Protein AF-A0A9P9MKQ9-F1 (afdb_monomer_lite)

Structure (mmCIF, N/CA/C/O backbone):
data_AF-A0A9P9MKQ9-F1
#
_entry.id   AF-A0A9P9MKQ9-F1
#
loop_
_atom_site.group_PDB
_atom_site.id
_atom_site.type_symbol
_atom_site.label_atom_id
_atom_site.label_alt_id
_atom_site.label_comp_id
_atom_site.label_asym_id
_atom_site.label_entity_id
_atom_site.label_seq_id
_atom_site.pdbx_PDB_ins_code
_atom_site.Cartn_x
_atom_site.Cartn_y
_atom_site.Cartn_z
_atom_site.occupancy
_atom_site.B_iso_or_equiv
_atom_site.auth_seq_id
_atom_site.auth_comp_id
_atom_site.auth_asym_id
_atom_site.auth_atom_id
_atom_site.pdbx_PDB_model_num
ATOM 1 N N . MET A 1 1 ? -22.275 -0.711 -6.519 1.00 67.50 1 MET A N 1
ATOM 2 C CA . MET A 1 1 ? -21.442 0.491 -6.236 1.00 67.50 1 MET A CA 1
ATOM 3 C C . MET A 1 1 ? -20.682 0.181 -4.970 1.00 67.50 1 MET A C 1
ATOM 5 O O . MET A 1 1 ? -21.317 -0.305 -4.046 1.00 67.50 1 MET A O 1
ATOM 9 N N . LEU A 1 2 ? -19.386 0.497 -4.893 1.00 81.00 2 LEU A N 1
ATOM 10 C CA . LEU A 1 2 ? -18.532 0.044 -3.787 1.00 81.00 2 LEU A CA 1
ATOM 11 C C . LEU A 1 2 ? -19.097 0.364 -2.390 1.00 81.00 2 LEU A C 1
ATOM 13 O O . LEU A 1 2 ? -18.991 -0.458 -1.493 1.00 81.00 2 LEU A O 1
ATOM 17 N N . SER A 1 3 ? -19.778 1.499 -2.220 1.00 84.81 3 SER A N 1
ATOM 18 C CA . SER A 1 3 ? -20.449 1.869 -0.965 1.00 84.81 3 SER A CA 1
ATOM 19 C C . SER A 1 3 ? -21.643 0.981 -0.580 1.00 84.81 3 SER A C 1
ATOM 21 O O . SER A 1 3 ? -21.985 0.905 0.594 1.00 84.81 3 SER A O 1
ATOM 23 N N . LYS A 1 4 ? -22.285 0.308 -1.541 1.00 89.38 4 LYS A N 1
ATOM 24 C CA . LYS A 1 4 ? -23.357 -0.675 -1.309 1.00 89.38 4 LYS A CA 1
ATOM 25 C C . LYS A 1 4 ? -22.792 -2.076 -1.088 1.00 89.38 4 LYS A C 1
ATOM 27 O O . LYS A 1 4 ? -23.245 -2.779 -0.195 1.00 89.38 4 LYS A O 1
ATOM 32 N N . ASP A 1 5 ? -21.797 -2.446 -1.890 1.00 90.88 5 ASP A N 1
ATOM 33 C CA . ASP A 1 5 ? -21.234 -3.799 -1.905 1.00 90.88 5 ASP A CA 1
ATOM 34 C C . ASP A 1 5 ? -20.246 -4.009 -0.736 1.00 90.88 5 ASP A C 1
ATOM 36 O O . ASP A 1 5 ? -20.188 -5.081 -0.140 1.00 90.88 5 ASP A O 1
ATOM 40 N N . ILE A 1 6 ? -19.496 -2.961 -0.361 1.00 88.62 6 ILE A N 1
ATOM 41 C CA . ILE A 1 6 ? -18.534 -2.938 0.751 1.00 88.62 6 ILE A CA 1
ATOM 42 C C . ILE A 1 6 ? -18.715 -1.628 1.548 1.00 88.62 6 ILE A C 1
ATOM 44 O O . ILE A 1 6 ? -17.895 -0.709 1.450 1.00 88.62 6 ILE A O 1
ATOM 48 N N . PRO A 1 7 ? -19.764 -1.514 2.381 1.00 87.94 7 PRO A N 1
ATOM 49 C CA . PRO A 1 7 ? -20.164 -0.251 3.016 1.00 87.94 7 PRO A CA 1
ATOM 50 C C . PRO A 1 7 ? -19.148 0.313 4.009 1.00 87.94 7 PRO A C 1
ATOM 52 O O . PRO A 1 7 ? -19.156 1.503 4.302 1.00 87.94 7 PRO A O 1
ATOM 55 N N . LYS A 1 8 ? -18.244 -0.526 4.524 1.00 89.44 8 LYS A N 1
ATOM 56 C CA . LYS A 1 8 ? -17.164 -0.087 5.414 1.00 89.44 8 LYS A CA 1
ATOM 57 C C . LYS A 1 8 ? -15.898 0.321 4.656 1.00 89.44 8 LYS A C 1
ATOM 59 O O . LYS A 1 8 ? -14.930 0.681 5.317 1.00 89.44 8 LYS A O 1
ATOM 64 N N . SER A 1 9 ? -15.842 0.212 3.326 1.00 90.19 9 SER A N 1
ATOM 65 C CA . SER A 1 9 ? -14.638 0.539 2.545 1.00 90.19 9 SER A CA 1
ATOM 66 C C . SER A 1 9 ? -14.246 2.016 2.681 1.00 90.19 9 SER A C 1
ATOM 68 O O . SER A 1 9 ? -15.091 2.887 2.864 1.00 90.19 9 SER A O 1
ATOM 70 N N . ARG A 1 10 ? -12.938 2.291 2.619 1.00 91.50 10 ARG A N 1
ATOM 71 C CA . ARG A 1 10 ? -12.380 3.644 2.502 1.00 91.50 10 ARG A CA 1
ATOM 72 C C . ARG A 1 10 ? -11.574 3.699 1.213 1.00 91.50 10 ARG A C 1
ATOM 74 O O . ARG A 1 10 ? -10.850 2.748 0.922 1.00 91.50 10 ARG A O 1
ATOM 81 N N . ILE A 1 11 ? -11.713 4.787 0.466 1.00 91.31 11 ILE A N 1
ATOM 82 C CA . ILE A 1 11 ? -10.959 5.032 -0.764 1.00 91.31 11 ILE A CA 1
ATOM 83 C C . ILE A 1 11 ? -9.951 6.133 -0.456 1.00 91.31 11 ILE A C 1
ATOM 85 O O . ILE A 1 11 ? -10.333 7.193 0.032 1.00 91.31 11 ILE A O 1
ATOM 89 N N . LEU A 1 12 ? -8.678 5.857 -0.717 1.00 91.06 12 LEU A N 1
ATOM 90 C CA . LEU A 1 12 ? -7.573 6.795 -0.564 1.00 91.06 12 LEU A CA 1
ATOM 91 C C . LEU A 1 12 ? -6.865 6.919 -1.912 1.00 91.06 12 LEU A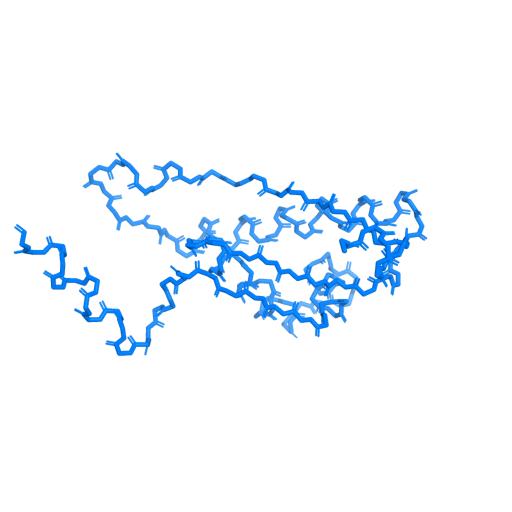 C 1
ATOM 93 O O . LEU A 1 12 ? -6.754 5.935 -2.645 1.00 91.06 12 LEU A O 1
ATOM 97 N N . SER A 1 13 ? -6.381 8.115 -2.225 1.00 90.62 13 SER A N 1
ATOM 98 C CA . SER A 1 13 ? -5.545 8.380 -3.394 1.00 90.62 13 SER A CA 1
ATOM 99 C C . SER A 1 13 ? -4.184 8.875 -2.934 1.00 90.62 13 SER A C 1
ATOM 101 O O . SER A 1 13 ? -4.114 9.785 -2.110 1.00 90.62 13 SER A O 1
ATOM 103 N N . PHE A 1 14 ? -3.122 8.309 -3.494 1.00 85.44 14 PHE A N 1
ATOM 104 C CA . PHE A 1 14 ? -1.763 8.788 -3.287 1.00 85.44 14 PHE A CA 1
ATOM 105 C C . PHE A 1 14 ? -1.259 9.444 -4.569 1.00 85.44 14 PHE A C 1
ATOM 107 O O . PHE A 1 14 ? -1.261 8.814 -5.628 1.00 85.44 14 PHE A O 1
ATOM 114 N N . GLY A 1 15 ? -0.868 10.712 -4.469 1.00 79.19 15 GLY A N 1
ATOM 115 C CA . GLY A 1 15 ? -0.146 11.407 -5.527 1.00 79.19 15 GLY A CA 1
ATOM 116 C C . GLY A 1 15 ? 1.350 11.255 -5.291 1.00 79.19 15 GLY A C 1
ATOM 117 O O . GLY A 1 15 ? 1.814 11.517 -4.187 1.00 79.19 15 GLY A O 1
ATOM 118 N N . TYR A 1 16 ? 2.077 10.840 -6.320 1.00 71.44 16 TYR A N 1
ATOM 119 C CA . TYR A 1 16 ? 3.539 10.856 -6.364 1.00 71.44 16 TYR A CA 1
ATOM 120 C C . TYR A 1 16 ? 3.974 11.727 -7.539 1.00 71.44 16 TYR A C 1
ATOM 122 O O . TYR A 1 16 ? 3.171 11.992 -8.445 1.00 71.44 16 TYR A O 1
ATOM 130 N N . ASP A 1 17 ? 5.215 12.204 -7.518 1.00 65.75 17 ASP A N 1
ATOM 131 C CA . ASP A 1 17 ? 5.709 13.069 -8.579 1.00 65.75 17 ASP A CA 1
ATOM 132 C C . ASP A 1 17 ? 5.931 12.270 -9.875 1.00 65.75 17 ASP A C 1
ATOM 134 O O . ASP A 1 17 ? 6.939 11.597 -10.079 1.00 65.75 17 ASP A O 1
ATOM 138 N N . SER A 1 18 ? 4.960 12.347 -10.786 1.00 57.88 18 SER A N 1
ATOM 139 C CA . SER A 1 18 ? 5.045 11.732 -12.110 1.00 57.88 18 SER A CA 1
ATOM 140 C C . SER A 1 18 ? 5.793 12.597 -13.135 1.00 57.88 18 SER A C 1
ATOM 142 O O . SER A 1 18 ? 5.797 12.257 -14.320 1.00 57.88 18 SER A O 1
ATOM 144 N N . SER A 1 19 ? 6.390 13.732 -12.743 1.00 51.69 19 SER A N 1
ATOM 145 C CA . SER A 1 19 ? 7.098 14.639 -13.665 1.00 51.69 19 SER A CA 1
ATOM 146 C C . SER A 1 19 ? 8.401 14.055 -14.226 1.00 51.69 19 SER A C 1
ATOM 148 O O . SER A 1 19 ? 8.870 14.505 -15.271 1.00 51.69 19 SER A O 1
ATOM 150 N N . VAL A 1 20 ? 8.901 12.957 -13.648 1.00 48.28 20 VAL A N 1
ATOM 151 C CA . VAL A 1 20 ? 10.024 12.155 -14.178 1.00 48.28 20 VAL A CA 1
ATOM 152 C C . VAL A 1 20 ? 9.736 11.589 -15.586 1.00 48.28 20 VAL A C 1
ATOM 154 O O . VAL A 1 20 ? 10.624 11.082 -16.264 1.00 48.28 20 VAL A O 1
ATOM 157 N N . VAL A 1 21 ? 8.493 11.694 -16.068 1.00 48.12 21 VAL A N 1
ATOM 158 C CA . VAL A 1 21 ? 8.052 11.159 -17.363 1.00 48.12 21 VAL A CA 1
ATOM 159 C C . VAL A 1 21 ? 8.009 12.227 -18.478 1.00 48.12 21 VAL A C 1
ATOM 161 O O . VAL A 1 21 ? 7.836 11.857 -19.636 1.00 48.12 21 VAL A O 1
ATOM 164 N N . HIS A 1 22 ? 8.168 13.529 -18.180 1.00 36.78 22 HIS A N 1
ATOM 165 C CA . HIS A 1 22 ? 7.920 14.620 -19.153 1.00 36.78 22 HIS A CA 1
ATOM 166 C C . HIS A 1 22 ? 9.126 15.501 -19.525 1.00 36.78 22 HIS A C 1
ATOM 168 O O . HIS A 1 22 ? 8.970 16.452 -20.287 1.00 36.78 22 HIS A O 1
ATOM 174 N N . SER A 1 23 ? 10.319 15.178 -19.038 1.00 37.16 23 SER A N 1
ATOM 175 C CA . SER A 1 23 ? 11.566 15.844 -19.431 1.00 37.16 23 SER A CA 1
ATOM 176 C C . SER A 1 23 ? 12.350 14.893 -20.329 1.00 37.16 23 SER A C 1
ATOM 178 O O . SER A 1 23 ? 12.390 13.700 -20.039 1.00 37.16 23 SER A O 1
ATOM 180 N N . ASP A 1 24 ? 13.001 15.392 -21.379 1.00 43.41 24 ASP A N 1
ATOM 181 C CA . ASP A 1 24 ? 13.766 14.653 -22.408 1.00 43.41 24 ASP A CA 1
ATOM 182 C C . ASP A 1 24 ? 14.926 13.748 -21.902 1.00 43.41 24 ASP A C 1
ATOM 184 O O . ASP A 1 24 ? 15.749 13.259 -22.674 1.00 43.41 24 ASP A O 1
ATOM 188 N N . THR A 1 25 ? 14.978 13.461 -20.604 1.00 42.16 25 THR A N 1
ATOM 189 C CA . THR A 1 25 ? 15.863 12.520 -19.915 1.00 42.16 25 THR A CA 1
ATOM 190 C C . THR A 1 25 ? 15.010 11.446 -19.232 1.00 42.16 25 THR A C 1
ATOM 192 O O . THR A 1 25 ? 14.694 11.528 -18.047 1.00 42.16 25 THR A O 1
ATOM 195 N N . ALA A 1 26 ? 14.587 10.451 -20.009 1.00 46.12 26 ALA A N 1
ATOM 196 C CA . ALA A 1 26 ? 13.711 9.359 -19.588 1.00 46.12 26 ALA A CA 1
ATOM 197 C C . ALA A 1 26 ? 14.420 8.325 -18.688 1.00 46.12 26 ALA A C 1
ATOM 199 O O . ALA A 1 26 ? 14.497 7.149 -19.036 1.00 46.12 26 ALA A O 1
ATOM 200 N N . GLU A 1 27 ? 14.922 8.741 -17.528 1.00 50.00 27 GLU A N 1
ATOM 201 C CA . GLU A 1 27 ? 15.387 7.825 -16.487 1.00 50.00 27 GLU A CA 1
ATOM 202 C C . GLU A 1 27 ? 14.509 7.984 -15.248 1.00 50.00 27 GLU A C 1
ATOM 204 O O . GLU A 1 27 ? 14.791 8.762 -14.339 1.00 50.00 27 GLU A O 1
ATOM 209 N N . VAL A 1 28 ? 13.434 7.192 -15.188 1.00 54.94 28 VAL A N 1
ATOM 210 C CA . VAL A 1 28 ? 12.851 6.844 -13.891 1.00 54.94 28 VAL A CA 1
ATOM 211 C C . VAL A 1 28 ? 13.908 6.032 -13.154 1.00 54.94 28 VAL A C 1
ATOM 213 O O . VAL A 1 28 ? 14.080 4.838 -13.410 1.00 54.94 28 VAL A O 1
ATOM 216 N N . THR A 1 29 ? 14.664 6.687 -12.278 1.00 59.62 29 THR A N 1
ATOM 217 C CA . THR A 1 29 ? 15.668 5.991 -11.478 1.00 59.62 29 THR A CA 1
ATOM 218 C C . THR A 1 29 ? 14.957 5.084 -10.478 1.00 59.62 29 THR A C 1
ATOM 220 O O . THR A 1 29 ? 13.954 5.456 -9.865 1.00 59.62 29 THR A O 1
ATOM 223 N N . GLN A 1 30 ? 15.476 3.869 -10.292 1.00 58.53 30 GLN A N 1
ATOM 224 C CA . GLN A 1 30 ? 14.936 2.936 -9.296 1.00 58.53 30 GLN A CA 1
ATOM 225 C C . GLN A 1 30 ? 14.935 3.538 -7.880 1.00 58.53 30 GLN A C 1
ATOM 227 O O . GLN A 1 30 ? 14.069 3.193 -7.082 1.00 58.53 30 GLN A O 1
ATOM 232 N N . GLY A 1 31 ? 15.860 4.469 -7.600 1.00 60.28 31 GLY A N 1
ATOM 233 C CA . GLY A 1 31 ? 15.905 5.237 -6.354 1.00 60.28 31 GLY A CA 1
ATOM 234 C C . GLY A 1 31 ? 14.624 6.036 -6.111 1.00 60.28 31 GLY A C 1
ATOM 235 O O . GLY A 1 31 ? 13.985 5.837 -5.084 1.00 60.28 31 GLY A O 1
ATOM 236 N N . SER A 1 32 ? 14.175 6.827 -7.094 1.00 76.12 32 SER A N 1
ATOM 237 C CA . SER A 1 32 ? 12.948 7.635 -6.974 1.00 76.12 32 SER A CA 1
ATOM 238 C C . SER A 1 32 ? 11.710 6.783 -6.675 1.00 76.12 32 SER A C 1
ATOM 240 O O . SER A 1 32 ? 10.906 7.136 -5.822 1.00 76.12 32 SER A O 1
ATOM 242 N N . VAL A 1 33 ? 11.573 5.626 -7.331 1.00 81.94 33 VAL A N 1
ATOM 243 C CA . VAL A 1 33 ? 10.414 4.733 -7.146 1.00 81.94 33 VAL A CA 1
ATOM 244 C C . VAL A 1 33 ? 10.423 4.066 -5.767 1.00 81.94 33 VAL A C 1
ATOM 246 O O . VAL A 1 33 ? 9.367 3.861 -5.166 1.00 81.94 33 VAL A O 1
ATOM 249 N N . ALA A 1 34 ? 11.603 3.699 -5.263 1.00 85.25 34 ALA A N 1
ATOM 250 C CA . ALA A 1 34 ? 11.744 3.133 -3.925 1.00 85.25 34 ALA A CA 1
ATOM 251 C C . ALA A 1 34 ? 11.455 4.178 -2.835 1.00 85.25 34 ALA A C 1
ATOM 253 O O . ALA A 1 34 ? 10.857 3.846 -1.809 1.00 85.25 34 ALA A O 1
ATOM 254 N N . ASP A 1 35 ? 11.835 5.433 -3.067 1.00 88.50 35 ASP A N 1
ATOM 255 C CA . ASP A 1 35 ? 11.552 6.538 -2.152 1.00 88.50 35 ASP A CA 1
ATOM 256 C C . ASP A 1 35 ? 10.054 6.868 -2.122 1.00 88.50 35 ASP A C 1
ATOM 258 O O . ASP A 1 35 ? 9.474 6.930 -1.034 1.00 88.50 35 ASP A O 1
ATOM 262 N N . ASP A 1 36 ? 9.393 6.932 -3.285 1.00 89.88 36 ASP A N 1
ATOM 263 C CA . ASP A 1 36 ? 7.931 7.073 -3.384 1.00 89.88 36 ASP A CA 1
ATOM 264 C C . ASP A 1 36 ? 7.202 5.946 -2.634 1.00 89.88 36 ASP A C 1
ATOM 266 O O . ASP A 1 36 ? 6.204 6.172 -1.943 1.00 89.88 36 ASP A O 1
ATOM 270 N N . ALA A 1 37 ? 7.712 4.714 -2.734 1.00 91.88 37 ALA A N 1
ATOM 271 C CA . ALA A 1 37 ? 7.146 3.556 -2.048 1.00 91.88 37 ALA A CA 1
ATOM 272 C C . ALA A 1 37 ? 7.256 3.685 -0.524 1.00 91.88 37 ALA A C 1
ATOM 274 O O . ALA A 1 37 ? 6.283 3.419 0.192 1.00 91.88 37 ALA A O 1
ATOM 275 N N . ARG A 1 38 ? 8.416 4.124 -0.020 1.00 93.50 38 ARG A N 1
ATOM 276 C CA . ARG A 1 38 ? 8.615 4.382 1.413 1.00 93.50 38 ARG A CA 1
ATOM 277 C C . ARG A 1 38 ? 7.747 5.528 1.910 1.00 93.50 38 ARG A C 1
ATOM 279 O O . ARG A 1 38 ? 7.128 5.395 2.963 1.00 93.50 38 ARG A O 1
ATOM 286 N N . GLN A 1 39 ? 7.649 6.615 1.148 1.00 93.94 39 GLN A N 1
ATOM 287 C CA . GLN A 1 39 ? 6.802 7.750 1.501 1.00 93.94 39 GLN A CA 1
ATOM 288 C C . GLN A 1 39 ? 5.326 7.342 1.574 1.00 93.94 39 GLN A C 1
ATOM 290 O O . GLN A 1 39 ? 4.653 7.664 2.556 1.00 93.94 39 GLN A O 1
ATOM 295 N N . LEU A 1 40 ? 4.833 6.582 0.586 1.00 94.38 40 LEU A N 1
ATOM 296 C CA . LEU A 1 40 ? 3.477 6.030 0.605 1.00 94.38 40 LEU A CA 1
ATOM 297 C C . LEU A 1 40 ? 3.246 5.179 1.856 1.00 94.38 40 LEU A C 1
ATOM 299 O O . LEU A 1 40 ? 2.215 5.328 2.514 1.00 94.38 40 LEU A O 1
ATOM 303 N N . C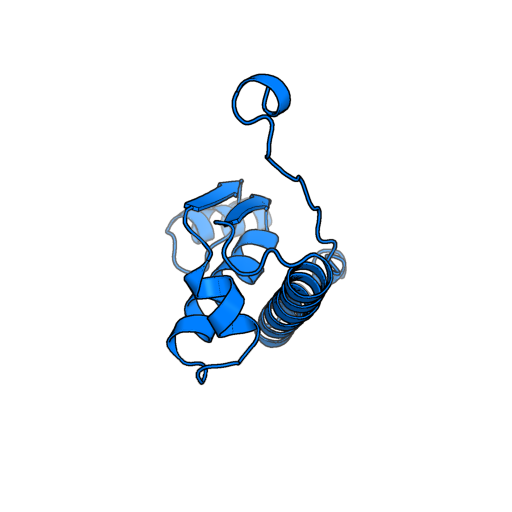YS A 1 41 ? 4.190 4.293 2.189 1.00 96.38 41 CYS A N 1
ATOM 304 C CA . CYS A 1 41 ? 4.042 3.402 3.336 1.00 96.38 41 CYS A CA 1
ATOM 305 C C . CYS A 1 41 ? 4.043 4.159 4.659 1.00 96.38 41 CYS A C 1
ATOM 307 O O . CYS A 1 41 ? 3.186 3.885 5.492 1.00 96.38 41 CYS A O 1
ATOM 309 N N . SER A 1 42 ? 4.938 5.133 4.827 1.00 96.38 42 SER A N 1
ATOM 310 C CA . SER A 1 42 ? 5.003 5.958 6.036 1.00 96.38 42 SER A CA 1
ATOM 311 C C . SER A 1 42 ? 3.694 6.713 6.259 1.00 96.38 42 SER A C 1
ATOM 313 O O . SER A 1 42 ? 3.094 6.599 7.324 1.00 96.38 42 SER A O 1
ATOM 315 N N . LEU A 1 43 ? 3.204 7.426 5.239 1.00 95.94 43 LEU A N 1
ATOM 316 C CA . LEU A 1 43 ? 1.977 8.217 5.356 1.00 95.94 43 LEU A CA 1
ATOM 317 C C . LEU A 1 43 ? 0.748 7.339 5.610 1.00 95.94 43 LEU A C 1
ATOM 319 O O . LEU A 1 43 ? -0.112 7.682 6.422 1.00 95.94 43 LEU A O 1
ATOM 323 N N . LEU A 1 44 ? 0.656 6.196 4.926 1.00 96.38 44 LEU A N 1
ATOM 324 C CA . LEU A 1 44 ? -0.463 5.279 5.108 1.00 96.38 44 LEU A CA 1
ATOM 325 C C . LEU A 1 44 ? -0.422 4.587 6.474 1.00 96.38 44 LEU A C 1
ATOM 327 O O . LEU A 1 44 ? -1.476 4.362 7.069 1.00 96.38 44 LEU A O 1
ATOM 331 N N . ASP A 1 45 ? 0.760 4.227 6.967 1.00 96.94 45 ASP A N 1
ATOM 332 C CA . ASP A 1 45 ? 0.924 3.609 8.281 1.00 96.94 45 ASP A CA 1
ATOM 333 C C . ASP A 1 45 ? 0.556 4.589 9.405 1.00 96.94 45 ASP A C 1
ATOM 335 O O . ASP A 1 45 ? -0.220 4.234 10.297 1.00 96.94 45 ASP A O 1
ATOM 339 N N . ASP A 1 46 ? 0.988 5.848 9.300 1.00 96.75 46 ASP A N 1
ATOM 340 C CA . ASP A 1 46 ? 0.623 6.914 10.238 1.00 96.75 46 ASP A CA 1
ATOM 341 C C . ASP A 1 46 ? -0.892 7.158 10.268 1.00 96.75 46 ASP A C 1
ATOM 343 O O . ASP A 1 46 ? -1.503 7.130 11.339 1.00 96.75 46 ASP A O 1
ATOM 347 N N . GLU A 1 47 ? -1.531 7.308 9.103 1.00 96.12 47 GLU A N 1
ATOM 348 C CA . GLU A 1 47 ? -2.990 7.462 8.990 1.00 96.12 47 GLU A CA 1
ATOM 349 C C . GLU A 1 47 ? -3.730 6.271 9.622 1.00 96.12 47 GLU A C 1
ATOM 351 O O . GLU A 1 47 ? -4.750 6.414 10.309 1.00 96.12 47 GLU A O 1
ATOM 356 N N . ARG A 1 48 ? -3.215 5.053 9.426 1.00 96.19 48 ARG A N 1
ATOM 357 C CA . ARG A 1 48 ? -3.820 3.840 9.987 1.00 96.19 48 ARG A CA 1
ATOM 358 C C . ARG A 1 48 ? -3.650 3.754 11.495 1.00 96.19 48 ARG A C 1
ATOM 360 O O . ARG A 1 48 ? -4.596 3.327 12.156 1.00 96.19 48 ARG A O 1
ATOM 367 N N . LYS A 1 49 ? -2.507 4.166 12.041 1.00 96.38 49 LYS A N 1
ATOM 368 C CA . LYS A 1 49 ? -2.282 4.263 13.491 1.00 96.38 49 LYS A CA 1
ATOM 369 C C . LYS A 1 49 ? -3.200 5.313 14.115 1.00 96.38 49 LYS A C 1
ATOM 371 O O . LYS A 1 49 ? -3.914 4.995 15.063 1.00 96.38 49 LYS A O 1
ATOM 376 N N . GLN A 1 50 ? -3.271 6.512 13.534 1.00 97.00 50 GLN A N 1
ATOM 377 C CA . GLN A 1 50 ? -4.120 7.609 14.021 1.00 97.00 50 GLN A CA 1
ATOM 378 C C . GLN A 1 50 ? -5.610 7.249 14.009 1.00 97.00 50 GLN A C 1
ATOM 380 O O . GLN A 1 50 ? -6.341 7.574 14.941 1.00 97.00 50 GLN A O 1
ATOM 385 N N . THR A 1 51 ? -6.061 6.527 12.981 1.00 95.88 51 THR A N 1
ATOM 386 C CA . THR A 1 51 ? -7.464 6.099 12.866 1.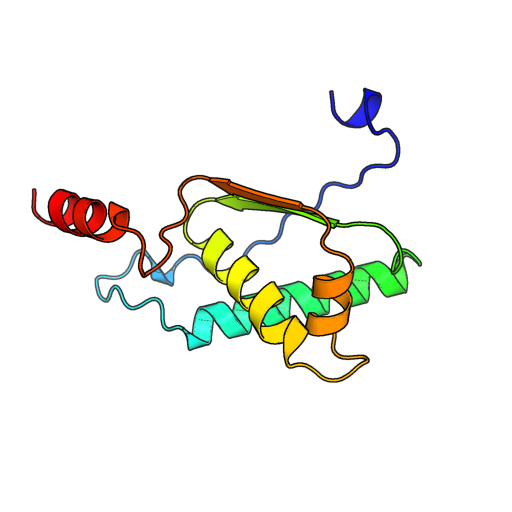00 95.88 51 THR A CA 1
ATOM 387 C C . THR A 1 51 ? -7.758 4.740 13.510 1.00 95.88 51 THR A C 1
ATOM 389 O O . THR A 1 51 ? -8.879 4.245 13.387 1.00 95.88 51 THR A O 1
ATOM 392 N N . ASN A 1 52 ? -6.782 4.121 14.186 1.00 96.06 52 ASN A N 1
ATOM 393 C CA . ASN A 1 52 ? -6.872 2.783 14.783 1.00 96.06 52 ASN A CA 1
ATOM 394 C C . ASN A 1 52 ? -7.379 1.706 13.798 1.00 96.06 52 ASN A C 1
ATOM 396 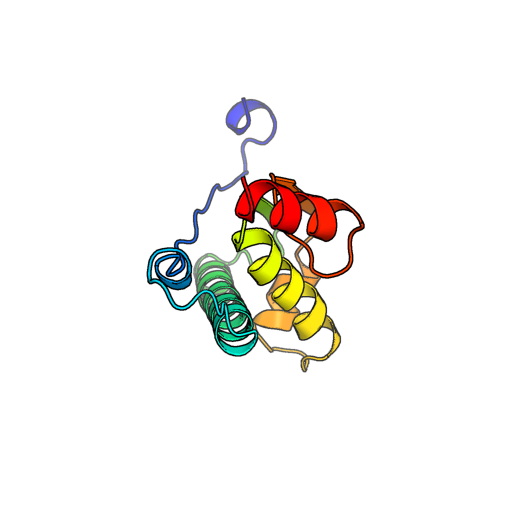O O . ASN A 1 52 ? -8.330 0.963 14.046 1.00 96.06 52 ASN A O 1
ATOM 400 N N . THR A 1 53 ? -6.768 1.667 12.615 1.00 95.81 53 THR A N 1
ATOM 401 C CA . THR A 1 53 ? -7.154 0.805 11.492 1.00 95.81 53 THR A CA 1
ATOM 402 C C . THR A 1 53 ? -6.012 -0.047 10.938 1.00 95.81 53 THR A C 1
ATOM 404 O O . THR A 1 53 ? -6.098 -0.545 9.812 1.00 95.81 53 THR A O 1
ATOM 407 N N . THR A 1 54 ? -4.964 -0.261 11.731 1.00 95.50 54 THR A N 1
ATOM 408 C CA . THR A 1 54 ? -3.756 -1.027 11.379 1.00 95.50 54 THR A CA 1
ATOM 409 C C . THR A 1 54 ? -4.038 -2.463 10.923 1.00 95.50 54 THR A C 1
ATOM 411 O O . THR A 1 54 ? -3.297 -2.985 10.091 1.00 95.50 54 THR A O 1
ATOM 414 N N . ASP A 1 55 ? -5.149 -3.078 11.335 1.00 95.06 55 ASP A N 1
ATOM 415 C CA . ASP A 1 55 ? -5.526 -4.440 10.924 1.00 95.06 55 ASP A CA 1
ATOM 416 C C . ASP A 1 55 ? -6.361 -4.542 9.650 1.00 95.06 55 ASP A C 1
ATOM 418 O O . ASP A 1 55 ? -6.591 -5.637 9.133 1.00 95.06 55 ASP A O 1
ATOM 422 N N . ARG A 1 56 ? -6.809 -3.416 9.093 1.00 95.50 56 ARG A N 1
ATOM 423 C CA . ARG A 1 56 ? -7.720 -3.441 7.945 1.00 95.50 56 ARG A CA 1
ATOM 424 C C . ARG A 1 56 ? -7.012 -3.915 6.671 1.00 95.50 56 ARG A C 1
ATOM 426 O O . ARG A 1 56 ? -5.991 -3.324 6.324 1.00 95.50 56 ARG A O 1
ATOM 433 N N . PRO A 1 57 ? -7.549 -4.890 5.920 1.00 96.31 57 PRO A N 1
ATOM 434 C CA . PRO A 1 57 ? -6.924 -5.327 4.676 1.00 96.31 57 PRO A CA 1
ATOM 435 C C . PRO A 1 57 ? -6.866 -4.185 3.655 1.00 96.31 57 PRO A C 1
ATOM 437 O O . PRO A 1 57 ? -7.751 -3.323 3.617 1.00 96.31 57 PRO A O 1
ATOM 440 N N . ILE A 1 58 ? -5.818 -4.190 2.836 1.00 96.88 58 ILE A N 1
ATOM 441 C CA . ILE A 1 58 ? -5.554 -3.196 1.796 1.00 96.88 58 ILE A CA 1
ATOM 442 C C . ILE A 1 58 ? -5.690 -3.880 0.434 1.00 96.88 58 ILE A C 1
ATOM 444 O O . ILE A 1 58 ? -5.121 -4.947 0.202 1.00 96.88 58 ILE A O 1
ATOM 448 N N . ILE A 1 59 ? -6.440 -3.251 -0.468 1.00 95.75 59 ILE A N 1
ATOM 449 C CA . ILE A 1 59 ? -6.429 -3.565 -1.897 1.00 95.75 59 ILE A CA 1
ATOM 450 C C . ILE A 1 59 ? -5.885 -2.331 -2.598 1.00 95.75 59 ILE A C 1
ATOM 452 O O . ILE A 1 59 ? -6.393 -1.230 -2.380 1.00 95.75 59 ILE A O 1
ATOM 456 N N . VAL A 1 60 ? -4.855 -2.515 -3.414 1.00 95.00 60 VAL A N 1
ATOM 457 C CA . VAL A 1 60 ? -4.218 -1.425 -4.154 1.00 95.00 60 VAL A CA 1
ATOM 458 C C . VAL A 1 60 ? -4.579 -1.504 -5.629 1.00 95.00 60 VAL A C 1
ATOM 460 O O . VAL A 1 60 ? -4.620 -2.581 -6.223 1.00 95.00 60 VAL A O 1
ATOM 463 N N . VAL A 1 61 ? -4.843 -0.343 -6.217 1.00 94.12 61 VAL A N 1
ATOM 464 C CA . VAL A 1 61 ? -5.079 -0.184 -7.651 1.00 94.12 61 VAL A CA 1
ATOM 465 C C . VAL A 1 61 ? -4.109 0.872 -8.142 1.00 94.12 61 VAL A C 1
ATOM 467 O O . VAL A 1 61 ? -4.114 1.993 -7.638 1.00 94.12 61 VAL A O 1
ATOM 470 N N . SER A 1 62 ? -3.273 0.518 -9.110 1.00 91.38 62 SER A N 1
ATOM 471 C CA . SER A 1 62 ? -2.294 1.437 -9.689 1.00 91.38 62 SER A CA 1
ATOM 472 C C . SER A 1 62 ? -2.434 1.525 -11.193 1.00 91.38 62 SER A C 1
ATOM 474 O O . SER A 1 62 ? -2.713 0.527 -11.857 1.00 91.38 62 SER A O 1
ATOM 476 N N . HIS A 1 63 ? -2.139 2.706 -11.721 1.00 88.81 63 HIS A N 1
ATOM 477 C CA . HIS A 1 63 ? -2.062 2.969 -13.147 1.00 88.81 63 HIS A CA 1
ATOM 478 C C . HIS A 1 63 ? -0.634 3.347 -13.555 1.00 88.81 63 HIS A C 1
ATOM 480 O O . HIS A 1 63 ? 0.043 4.080 -12.828 1.00 88.81 63 HIS A O 1
ATOM 486 N N . SER A 1 64 ? -0.202 2.882 -14.732 1.00 84.12 64 SER A N 1
ATOM 487 C CA . SER A 1 64 ? 1.089 3.223 -15.339 1.00 84.12 64 SER A CA 1
ATOM 488 C C . SER A 1 64 ? 2.248 3.003 -14.350 1.00 84.12 64 SER A C 1
ATOM 490 O O . SER A 1 64 ? 2.339 1.933 -13.735 1.00 84.12 64 SER A O 1
ATOM 492 N N . LEU A 1 65 ? 3.108 4.004 -14.160 1.00 83.94 65 LEU A N 1
ATOM 493 C CA . LEU A 1 65 ? 4.300 3.947 -13.316 1.00 83.94 65 LEU A CA 1
ATOM 494 C C . LEU A 1 65 ? 4.004 3.648 -11.836 1.00 83.94 65 LEU A C 1
ATOM 496 O O . LEU A 1 65 ? 4.844 3.068 -11.151 1.00 83.94 65 LEU A O 1
ATOM 500 N N . GLY A 1 66 ? 2.786 3.920 -11.360 1.00 85.12 66 GLY A N 1
ATOM 501 C CA . GLY A 1 66 ? 2.405 3.672 -9.967 1.00 85.12 66 GLY A CA 1
ATOM 502 C C . GLY A 1 66 ? 2.472 2.191 -9.587 1.00 85.12 66 GLY A C 1
ATOM 503 O O . GLY A 1 66 ? 2.655 1.855 -8.420 1.00 85.12 66 GLY A O 1
ATOM 504 N N . GLY A 1 67 ? 2.380 1.286 -10.565 1.00 89.25 67 GLY A N 1
ATOM 505 C CA . GLY A 1 67 ? 2.557 -0.139 -10.298 1.00 89.25 67 GLY A CA 1
ATOM 506 C C . GLY A 1 67 ? 4.002 -0.524 -9.972 1.00 89.25 67 GLY A C 1
ATOM 507 O O . GLY A 1 67 ? 4.213 -1.489 -9.239 1.00 89.25 67 GLY A O 1
ATOM 508 N N . LEU A 1 68 ? 4.993 0.253 -10.429 1.00 88.62 68 LEU A N 1
ATOM 509 C CA . LEU A 1 68 ? 6.388 0.063 -10.024 1.00 88.62 68 LEU A CA 1
ATOM 510 C C . LEU A 1 68 ? 6.593 0.476 -8.565 1.00 88.62 68 LEU A C 1
ATOM 512 O O . LEU A 1 68 ? 7.228 -0.268 -7.822 1.00 88.62 68 LEU A O 1
ATOM 516 N N . VAL A 1 69 ? 5.978 1.580 -8.132 1.00 90.06 69 VAL A N 1
ATOM 517 C CA . VAL A 1 69 ? 5.977 2.001 -6.719 1.00 90.06 69 VAL A CA 1
ATOM 518 C C . VAL A 1 69 ? 5.409 0.882 -5.846 1.00 90.06 69 VAL A C 1
ATOM 520 O O . VAL A 1 69 ? 6.050 0.431 -4.900 1.00 90.06 69 VAL A O 1
ATOM 523 N N . LEU A 1 70 ? 4.245 0.339 -6.217 1.00 92.31 70 LEU A N 1
ATOM 524 C CA . LEU A 1 70 ? 3.638 -0.769 -5.479 1.00 92.31 70 LEU A CA 1
ATOM 525 C C . LEU A 1 70 ? 4.501 -2.041 -5.468 1.00 92.31 70 LEU A C 1
ATOM 527 O O . LEU A 1 70 ? 4.516 -2.756 -4.467 1.00 92.31 70 LEU A O 1
ATOM 531 N N . SER A 1 71 ? 5.227 -2.332 -6.553 1.00 90.69 71 SER A N 1
ATOM 532 C CA . SER A 1 71 ? 6.140 -3.481 -6.589 1.00 90.69 71 SER A CA 1
ATOM 533 C C . SER A 1 71 ? 7.292 -3.338 -5.587 1.00 90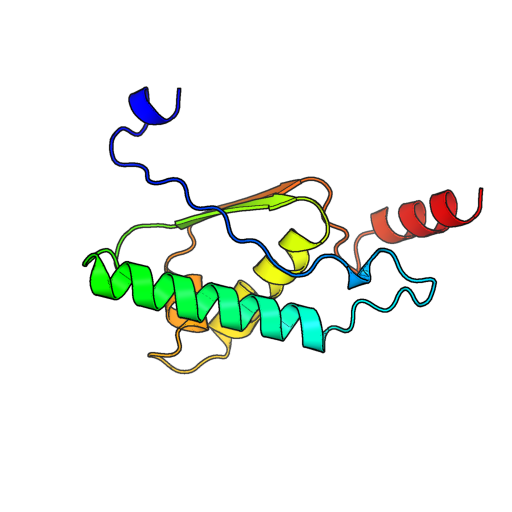.69 71 SER A C 1
ATOM 535 O O . SER A 1 71 ? 7.657 -4.320 -4.940 1.00 90.69 71 SER A O 1
ATOM 537 N N . GLN A 1 72 ? 7.797 -2.114 -5.384 1.00 91.56 72 GLN A N 1
ATOM 538 C CA . GLN A 1 72 ? 8.833 -1.826 -4.390 1.00 91.56 72 GLN A CA 1
ATOM 539 C C . GLN A 1 72 ? 8.326 -1.996 -2.956 1.00 91.56 72 GLN A C 1
ATOM 541 O O . GLN A 1 72 ? 9.092 -2.419 -2.098 1.00 91.56 72 GLN A O 1
ATOM 546 N N . ILE A 1 73 ? 7.041 -1.742 -2.690 1.00 94.25 73 ILE A N 1
ATOM 547 C CA . ILE A 1 73 ? 6.446 -1.974 -1.362 1.00 94.25 73 ILE A CA 1
ATOM 548 C C . ILE A 1 73 ? 6.483 -3.455 -1.002 1.00 94.25 73 ILE A C 1
ATOM 550 O O . ILE A 1 73 ? 6.899 -3.814 0.095 1.00 94.25 73 ILE A O 1
ATOM 554 N N . VAL A 1 74 ? 6.062 -4.322 -1.925 1.00 92.00 74 VAL A N 1
ATOM 555 C CA . VAL A 1 74 ? 6.045 -5.770 -1.680 1.00 92.00 74 VAL A CA 1
ATOM 556 C C . VAL A 1 74 ? 7.468 -6.305 -1.544 1.00 92.00 74 VAL A C 1
ATOM 558 O O . VAL A 1 74 ? 7.758 -7.026 -0.595 1.00 92.00 74 VAL A O 1
ATOM 561 N N . TYR A 1 75 ? 8.361 -5.909 -2.455 1.00 90.88 75 TYR A N 1
ATOM 562 C CA . TYR A 1 75 ? 9.762 -6.326 -2.427 1.00 90.88 75 TYR A CA 1
ATOM 563 C C . TYR A 1 75 ? 10.490 -5.847 -1.162 1.00 90.88 75 TYR A C 1
ATOM 565 O O . TYR A 1 75 ? 11.136 -6.633 -0.474 1.00 90.88 75 TYR A O 1
ATOM 573 N N . GLY A 1 76 ? 10.357 -4.564 -0.822 1.00 89.88 76 GLY A N 1
ATOM 574 C CA . GLY A 1 76 ? 10.983 -3.977 0.360 1.00 89.88 76 GLY A CA 1
ATOM 575 C C . GLY A 1 76 ? 10.370 -4.468 1.670 1.00 89.88 76 GLY A C 1
ATOM 576 O O . GLY A 1 76 ? 11.082 -4.591 2.660 1.00 89.88 76 GLY A O 1
ATOM 577 N N . GLY A 1 77 ? 9.074 -4.788 1.680 1.00 91.19 77 GLY A N 1
ATOM 578 C CA . GLY A 1 77 ? 8.374 -5.292 2.857 1.00 91.19 77 GLY A CA 1
ATOM 579 C C . GLY A 1 77 ? 8.850 -6.670 3.318 1.00 91.19 77 GLY A C 1
ATOM 580 O O . GLY A 1 77 ? 8.896 -6.903 4.523 1.00 91.19 77 GLY A O 1
ATOM 581 N N . ASP A 1 78 ? 9.232 -7.554 2.392 1.00 87.69 78 ASP A N 1
ATOM 582 C CA . ASP A 1 78 ? 9.737 -8.901 2.711 1.00 87.69 78 ASP A CA 1
ATOM 583 C C . ASP A 1 78 ? 11.127 -8.865 3.371 1.00 87.69 78 ASP A C 1
ATOM 585 O O . ASP A 1 78 ? 11.428 -9.658 4.259 1.00 87.69 78 ASP A O 1
ATOM 589 N N . GLY A 1 79 ? 11.965 -7.898 2.980 1.00 86.75 79 GLY A N 1
ATOM 590 C CA . GLY A 1 79 ? 13.314 -7.719 3.527 1.00 86.75 79 GLY A CA 1
ATOM 591 C C . GLY A 1 79 ? 13.420 -6.760 4.718 1.00 86.75 79 GLY A C 1
ATOM 592 O O . GLY A 1 79 ? 14.502 -6.627 5.290 1.00 86.75 79 GLY A O 1
ATOM 593 N N . ALA A 1 80 ? 12.345 -6.053 5.072 1.00 92.38 80 ALA A N 1
ATOM 594 C CA . ALA A 1 80 ? 12.358 -5.044 6.127 1.00 92.38 80 ALA A CA 1
ATOM 595 C C . ALA A 1 80 ? 12.135 -5.644 7.525 1.00 92.38 80 ALA A C 1
ATOM 597 O O . ALA A 1 80 ? 11.469 -6.666 7.693 1.00 92.38 80 ALA A O 1
ATOM 598 N N . ALA A 1 81 ? 12.686 -4.978 8.543 1.00 90.62 81 ALA A N 1
ATOM 599 C CA . ALA A 1 81 ? 12.518 -5.376 9.936 1.00 90.62 81 ALA A CA 1
ATOM 600 C C . ALA A 1 81 ? 11.062 -5.214 10.407 1.00 90.62 81 ALA A C 1
ATOM 602 O O . ALA A 1 81 ? 10.319 -4.354 9.926 1.00 90.62 81 ALA A O 1
ATOM 603 N N . GLU A 1 82 ? 10.669 -6.018 11.396 1.00 86.19 82 GLU A N 1
ATOM 604 C CA . GLU A 1 82 ? 9.366 -5.886 12.045 1.00 86.19 82 GLU A CA 1
ATOM 605 C C . GLU A 1 82 ? 9.227 -4.488 12.674 1.00 86.19 82 GLU A C 1
ATOM 607 O O . GLU A 1 82 ? 10.122 -4.008 13.370 1.00 86.19 82 GLU A O 1
ATOM 612 N N . GLY A 1 83 ? 8.109 -3.815 12.392 1.00 84.75 83 GLY A N 1
ATOM 613 C CA . GLY A 1 83 ? 7.859 -2.434 12.816 1.00 84.75 83 GLY A CA 1
ATOM 614 C C . GLY A 1 83 ? 8.226 -1.361 11.785 1.00 84.75 83 GLY A C 1
ATOM 615 O O . GLY A 1 83 ? 7.837 -0.208 11.974 1.00 84.75 83 GLY A O 1
ATOM 616 N N . ASP A 1 84 ? 8.892 -1.709 10.677 1.00 95.06 84 ASP A N 1
ATOM 617 C CA . ASP A 1 84 ? 9.023 -0.795 9.536 1.00 95.06 84 ASP A CA 1
ATOM 618 C C . ASP A 1 84 ? 7.644 -0.562 8.890 1.00 95.06 84 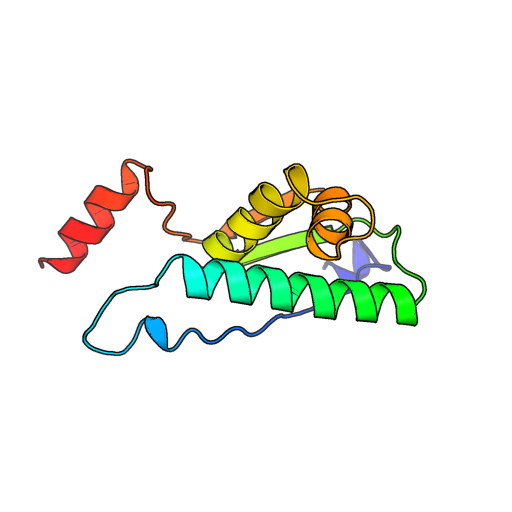ASP A C 1
ATOM 620 O O . ASP A 1 84 ? 6.844 -1.491 8.720 1.00 95.06 84 ASP A O 1
ATOM 624 N N . SER A 1 85 ? 7.362 0.684 8.512 1.00 96.25 85 SER A N 1
ATOM 625 C CA . SER A 1 85 ? 6.154 1.067 7.778 1.00 96.25 85 SER A CA 1
ATOM 626 C C . SER A 1 85 ? 5.975 0.260 6.487 1.00 96.25 85 SER A C 1
ATOM 628 O O . SER A 1 85 ? 4.860 -0.169 6.185 1.00 96.25 85 SER A O 1
ATOM 630 N N . ILE A 1 86 ? 7.055 -0.024 5.745 1.00 96.00 86 ILE A N 1
ATOM 631 C CA . ILE A 1 86 ? 6.966 -0.761 4.476 1.00 96.00 86 ILE A CA 1
ATOM 632 C C . ILE A 1 86 ? 6.570 -2.221 4.707 1.00 96.00 86 ILE A C 1
ATOM 634 O O . ILE A 1 86 ? 5.703 -2.740 4.006 1.00 96.00 86 ILE A O 1
ATOM 638 N N . ASN A 1 87 ? 7.121 -2.853 5.748 1.00 96.44 87 ASN A N 1
ATOM 639 C CA . ASN A 1 87 ? 6.723 -4.190 6.181 1.00 96.44 87 ASN A CA 1
ATOM 640 C C . ASN A 1 87 ? 5.260 -4.189 6.654 1.00 96.44 87 ASN A C 1
ATOM 642 O O . ASN A 1 87 ? 4.444 -4.977 6.172 1.00 96.44 87 ASN A O 1
ATOM 646 N N . SER A 1 88 ? 4.903 -3.240 7.522 1.00 95.94 88 SER A N 1
ATOM 647 C CA . SER A 1 88 ? 3.564 -3.117 8.110 1.00 95.94 88 SER A CA 1
ATOM 648 C C . SER A 1 88 ? 2.475 -2.968 7.045 1.00 95.94 88 SER A C 1
ATOM 650 O O . SER A 1 88 ? 1.428 -3.617 7.122 1.00 95.94 88 SER A O 1
ATOM 652 N N . ILE A 1 89 ? 2.725 -2.155 6.016 1.00 97.38 89 ILE A N 1
ATOM 653 C CA . ILE A 1 89 ? 1.805 -1.991 4.890 1.00 97.38 89 ILE A CA 1
ATOM 654 C C . ILE A 1 89 ? 1.797 -3.230 3.994 1.00 97.38 89 ILE A C 1
ATOM 656 O O . ILE A 1 89 ? 0.709 -3.734 3.696 1.00 97.38 89 ILE A O 1
ATOM 660 N N . ALA A 1 90 ? 2.962 -3.765 3.612 1.00 96.31 90 ALA A N 1
ATOM 661 C CA . ALA A 1 90 ? 3.055 -4.935 2.737 1.00 96.31 90 ALA A CA 1
ATOM 662 C C . ALA A 1 90 ? 2.267 -6.138 3.286 1.00 96.31 90 ALA A C 1
ATOM 664 O O . ALA A 1 90 ? 1.472 -6.737 2.561 1.00 96.31 90 ALA A O 1
ATOM 665 N N . GLN A 1 91 ? 2.371 -6.428 4.588 1.00 95.69 91 GLN A N 1
ATOM 666 C CA . GLN A 1 91 ? 1.655 -7.542 5.230 1.00 95.69 91 GLN A CA 1
ATOM 667 C C . GLN A 1 91 ? 0.120 -7.392 5.205 1.00 95.69 91 GLN A C 1
ATOM 669 O O . GLN A 1 91 ? -0.635 -8.379 5.264 1.00 95.69 91 GLN A O 1
ATOM 674 N N . LYS A 1 92 ? -0.380 -6.154 5.113 1.00 96.94 92 LYS A N 1
ATOM 675 C CA . LYS A 1 92 ? -1.818 -5.853 5.070 1.00 96.94 92 LYS A CA 1
ATOM 676 C C . LYS A 1 92 ? -2.365 -5.781 3.639 1.00 96.94 92 LYS A C 1
ATOM 678 O O . LYS A 1 92 ? -3.589 -5.797 3.491 1.00 96.94 92 LYS A O 1
ATOM 683 N N . ILE A 1 93 ? -1.524 -5.777 2.600 1.00 96.44 93 ILE A N 1
ATOM 684 C CA . ILE A 1 93 ? -1.963 -5.892 1.200 1.00 96.44 93 ILE A CA 1
ATOM 685 C C . ILE A 1 93 ? -2.487 -7.310 0.944 1.00 96.44 93 ILE A C 1
ATOM 687 O O . ILE A 1 93 ? -1.782 -8.297 1.138 1.00 96.44 93 ILE A O 1
ATOM 691 N N . LYS A 1 94 ? -3.751 -7.419 0.519 1.00 96.12 94 LYS A N 1
ATOM 692 C CA . LYS A 1 94 ? -4.420 -8.695 0.188 1.00 96.12 94 LYS A CA 1
ATOM 693 C C . LYS A 1 94 ? -4.759 -8.839 -1.294 1.00 96.12 94 LYS A C 1
ATOM 695 O O . LYS A 1 94 ? -5.166 -9.913 -1.721 1.00 96.12 94 LYS A O 1
ATOM 700 N N . GLY A 1 95 ? -4.591 -7.776 -2.073 1.00 94.00 95 GLY A N 1
ATOM 701 C CA . GLY A 1 95 ? -4.810 -7.796 -3.513 1.00 94.00 95 GLY A CA 1
ATOM 702 C C . GLY A 1 95 ? -4.231 -6.561 -4.187 1.00 94.00 95 GLY A C 1
ATOM 703 O O . GLY A 1 95 ? -4.203 -5.478 -3.600 1.00 94.00 95 GLY A O 1
ATOM 704 N N . MET A 1 96 ? -3.777 -6.738 -5.425 1.00 94.19 96 MET A N 1
ATOM 705 C CA . MET A 1 96 ? -3.187 -5.684 -6.244 1.00 94.19 96 MET A CA 1
ATOM 706 C C . MET A 1 96 ? -3.773 -5.740 -7.651 1.00 94.19 96 MET A C 1
ATOM 708 O O . MET A 1 96 ? -3.911 -6.821 -8.223 1.00 94.19 96 MET A O 1
ATOM 712 N N . ILE A 1 97 ? -4.107 -4.580 -8.209 1.00 94.50 97 ILE A N 1
ATOM 713 C CA . ILE A 1 97 ? -4.621 -4.434 -9.572 1.00 94.50 97 ILE A CA 1
ATOM 714 C C . ILE A 1 97 ? -3.720 -3.447 -10.316 1.00 94.50 97 ILE A C 1
ATOM 716 O O . ILE A 1 97 ? -3.584 -2.292 -9.911 1.00 94.50 97 ILE A O 1
ATOM 720 N N . PHE A 1 98 ? -3.127 -3.903 -11.418 1.00 91.69 98 PHE A N 1
ATOM 721 C CA . PHE A 1 98 ? -2.227 -3.109 -12.253 1.00 91.69 98 PHE A CA 1
ATOM 722 C C . PHE A 1 98 ? -2.897 -2.749 -13.576 1.00 91.69 98 PHE A C 1
ATOM 724 O O . PHE A 1 98 ? -3.357 -3.626 -14.306 1.00 91.69 98 PHE A O 1
ATOM 731 N N . LEU A 1 99 ? -2.926 -1.458 -13.899 1.00 90.44 99 LEU A N 1
ATOM 732 C CA . LEU A 1 99 ? -3.531 -0.918 -15.112 1.00 90.44 99 LEU A CA 1
ATOM 733 C C . LEU A 1 99 ? -2.435 -0.274 -15.969 1.00 90.44 99 LEU A C 1
ATOM 735 O O . LEU A 1 99 ? -1.987 0.834 -15.684 1.00 90.44 99 LEU A O 1
ATOM 739 N N . GLY A 1 100 ? -1.970 -0.976 -17.005 1.00 84.12 100 GLY A N 1
ATOM 740 C CA . GLY A 1 100 ? -0.969 -0.439 -17.938 1.00 84.12 100 GLY A CA 1
ATOM 741 C C . GLY A 1 100 ? 0.420 -0.196 -17.329 1.00 84.12 100 GLY A C 1
ATOM 742 O O . GLY A 1 100 ? 1.147 0.670 -17.805 1.00 84.12 100 GLY A O 1
ATOM 743 N N . THR A 1 101 ? 0.794 -0.918 -16.267 1.00 85.50 101 THR A N 1
ATOM 744 C CA . THR A 1 101 ? 2.106 -0.770 -15.617 1.00 85.50 101 THR A CA 1
ATOM 745 C C . THR A 1 101 ? 3.233 -1.393 -16.450 1.00 85.50 101 THR A C 1
ATOM 747 O O . THR A 1 101 ? 3.162 -2.585 -16.766 1.00 85.50 101 THR A O 1
ATOM 750 N N . PRO A 1 102 ? 4.308 -0.643 -16.762 1.00 79.19 102 PRO A N 1
ATOM 751 C CA . PRO A 1 102 ? 5.447 -1.164 -17.509 1.00 79.19 102 PRO A CA 1
ATOM 752 C C . PRO A 1 102 ? 6.419 -1.915 -16.583 1.00 79.19 102 PRO A C 1
ATOM 754 O O . PRO A 1 102 ? 7.413 -1.357 -16.127 1.00 79.19 102 PRO A O 1
ATOM 757 N N . PHE A 1 103 ? 6.152 -3.189 -16.286 1.00 77.00 103 PHE A N 1
ATOM 758 C CA . PHE A 1 103 ? 7.108 -4.025 -15.546 1.00 77.00 103 PHE A CA 1
ATOM 759 C C . PHE A 1 103 ? 8.346 -4.330 -16.407 1.00 77.00 103 PHE A C 1
ATOM 761 O O . PHE A 1 103 ? 8.240 -5.003 -17.439 1.00 77.00 103 PHE A O 1
ATOM 768 N N . TYR A 1 104 ? 9.523 -3.864 -15.979 1.00 57.28 104 TYR A N 1
ATOM 769 C CA . TYR A 1 104 ? 10.802 -4.197 -16.612 1.00 57.28 104 TYR A CA 1
ATOM 770 C C . TYR A 1 104 ? 11.032 -5.718 -16.541 1.00 57.28 104 TYR A C 1
ATOM 772 O O . TYR A 1 104 ? 11.181 -6.277 -15.459 1.00 57.28 104 TYR A O 1
ATOM 780 N N . GLY A 1 105 ? 11.002 -6.395 -17.697 1.00 49.38 105 GLY A N 1
ATOM 781 C CA . GLY A 1 105 ? 11.177 -7.853 -17.819 1.00 49.38 105 GLY A CA 1
ATOM 782 C C . GLY A 1 105 ? 10.010 -8.610 -18.470 1.00 49.38 105 GLY A C 1
ATOM 783 O O . GLY A 1 105 ? 10.165 -9.771 -18.843 1.00 49.38 105 GLY A O 1
ATOM 784 N N . SER A 1 106 ? 8.853 -7.974 -18.681 1.00 46.91 106 SER A N 1
ATOM 785 C CA . SER A 1 106 ? 7.784 -8.556 -19.506 1.00 46.91 106 SER A CA 1
ATOM 786 C C . SER A 1 106 ? 8.119 -8.412 -20.995 1.00 46.91 106 SER A C 1
ATOM 788 O O . SER A 1 106 ? 8.588 -7.360 -21.420 1.00 46.91 106 SER A O 1
ATOM 790 N N . LYS A 1 107 ? 7.803 -9.415 -21.832 1.00 45.66 107 LYS A N 1
ATOM 791 C CA . LYS A 1 107 ? 7.905 -9.332 -23.312 1.00 45.66 107 LYS A CA 1
ATOM 792 C C . LYS A 1 107 ? 7.133 -8.138 -23.916 1.00 45.66 107 LYS A C 1
ATOM 794 O O . LYS A 1 107 ? 7.332 -7.803 -25.078 1.00 45.66 107 LYS A O 1
ATOM 799 N N . ILE A 1 108 ? 6.274 -7.486 -23.131 1.00 46.84 108 ILE A N 1
ATOM 800 C CA . ILE A 1 108 ? 5.535 -6.262 -23.475 1.00 46.84 108 ILE A CA 1
ATOM 801 C C . ILE A 1 108 ? 6.429 -5.004 -23.414 1.00 46.84 108 ILE A C 1
ATOM 803 O O . ILE A 1 108 ? 6.140 -4.026 -24.098 1.00 46.84 108 ILE A O 1
ATOM 807 N N . ALA A 1 109 ? 7.559 -5.034 -22.697 1.00 46.72 109 ALA A N 1
ATOM 808 C CA . ALA A 1 109 ? 8.535 -3.939 -22.679 1.00 46.72 109 ALA A CA 1
ATOM 809 C C . ALA A 1 109 ? 9.157 -3.691 -24.068 1.00 46.72 109 ALA A C 1
ATOM 811 O O . ALA A 1 109 ? 9.352 -2.543 -24.455 1.00 46.72 109 ALA A O 1
ATOM 812 N N . GLY A 1 110 ? 9.352 -4.752 -24.863 1.00 40.25 110 GLY A N 1
ATOM 813 C CA . GLY A 1 110 ? 9.834 -4.626 -26.242 1.00 40.25 110 GLY A CA 1
ATOM 814 C C . GLY A 1 110 ? 8.857 -3.892 -27.169 1.00 40.25 110 GLY A C 1
ATOM 815 O O . GLY A 1 110 ? 9.285 -3.207 -28.090 1.00 40.25 110 GLY A O 1
ATOM 816 N N . TRP A 1 111 ? 7.545 -3.960 -26.911 1.00 44.56 111 TRP A N 1
ATOM 817 C CA . TRP A 1 111 ? 6.552 -3.221 -27.701 1.00 44.56 111 TRP A CA 1
ATOM 818 C C . TRP A 1 111 ? 6.489 -1.737 -27.330 1.00 44.56 111 TRP A C 1
ATOM 820 O O . TRP A 1 111 ? 6.265 -0.906 -28.207 1.00 44.56 111 TRP A O 1
ATOM 830 N N . GLY A 1 112 ? 6.742 -1.388 -26.064 1.00 44.47 112 GLY A N 1
ATOM 831 C CA . GLY A 1 112 ? 6.865 0.010 -25.640 1.00 44.47 112 GLY A CA 1
ATOM 832 C C . GLY A 1 112 ? 8.043 0.725 -26.311 1.00 44.47 112 GLY A C 1
ATOM 833 O O . GLY A 1 112 ? 7.935 1.896 -26.663 1.00 44.47 112 GLY A O 1
ATOM 834 N N . GLU A 1 113 ? 9.139 0.007 -26.563 1.00 45.47 113 GLU A N 1
ATOM 835 C CA . GLU A 1 113 ? 10.312 0.544 -27.261 1.00 45.47 113 GLU A CA 1
ATOM 836 C C . GLU A 1 113 ? 10.099 0.662 -28.783 1.00 45.47 113 GLU A C 1
ATOM 838 O O . GLU A 1 113 ? 10.590 1.603 -29.405 1.00 45.47 113 GLU A O 1
ATOM 843 N N . VAL A 1 114 ? 9.296 -0.229 -29.380 1.00 43.59 114 VAL A N 1
ATOM 844 C CA . VAL A 1 114 ? 8.895 -0.147 -30.798 1.00 43.59 114 VAL A CA 1
ATOM 845 C C . VAL A 1 114 ? 7.932 1.015 -31.048 1.00 43.59 114 VAL A C 1
ATOM 847 O O . VAL A 1 114 ? 8.118 1.748 -32.014 1.00 43.59 114 VAL A O 1
ATOM 850 N N . VAL A 1 115 ? 6.954 1.249 -30.167 1.00 44.84 115 VAL A N 1
ATOM 851 C CA . VAL A 1 115 ? 6.043 2.407 -30.276 1.00 44.84 115 VAL A CA 1
ATOM 852 C C . VAL A 1 115 ? 6.775 3.730 -30.018 1.00 44.84 115 VAL A C 1
ATOM 854 O O . VAL A 1 115 ? 6.384 4.756 -30.553 1.00 44.84 115 VAL A O 1
ATOM 857 N N . ARG A 1 116 ? 7.886 3.716 -29.270 1.00 38.09 116 ARG A N 1
ATOM 858 C CA . ARG A 1 116 ? 8.750 4.892 -29.072 1.00 38.09 116 ARG A CA 1
ATOM 859 C C . ARG A 1 116 ? 9.599 5.248 -30.309 1.00 38.09 116 ARG A C 1
ATOM 861 O O . ARG A 1 116 ? 10.227 6.303 -30.321 1.00 38.09 116 ARG A O 1
ATOM 868 N N . ARG A 1 117 ? 9.657 4.380 -31.327 1.00 37.22 117 ARG A N 1
ATOM 869 C CA . ARG A 1 117 ? 10.451 4.562 -32.560 1.00 37.22 117 ARG A CA 1
ATOM 870 C C . ARG A 1 117 ? 9.613 4.726 -33.837 1.00 37.22 117 ARG A C 1
ATOM 872 O O . ARG A 1 117 ? 10.181 4.648 -34.926 1.00 37.22 117 ARG A O 1
ATOM 879 N N . ILE A 1 118 ? 8.307 4.965 -33.719 1.00 39.03 118 ILE A N 1
ATOM 880 C CA . ILE A 1 118 ? 7.430 5.379 -34.829 1.00 39.03 118 ILE A CA 1
ATOM 881 C C . ILE A 1 118 ? 6.948 6.794 -34.533 1.00 39.03 118 ILE A C 1
ATOM 883 O O . ILE A 1 118 ? 6.990 7.622 -35.467 1.00 39.03 118 ILE A O 1
#

Sequence (118 aa):
MLSKDIPKSRILSFGYDSSVVHSDTAEVTQGSVADDARQLCSLLDDERKQTNTTDRPIIVVSHSLGGLVLSQIVYGGDGAAEGDSINSIAQKIKGMIFLGTPFYGSKIAGWGEVVRRI

Foldseek 3Di:
DCCVVPVPDDDDDDDDPPCCPPDPPNDPDLVSLLVSLLVVLVVVCVVCVVVVNLQAADEEEDEEQVVSSVVSLLVVLVVDDPPRSSVSNNVRYPYYHYHNYDDPPDPCVVVVVVVVVD

pLDDT: mean 79.87, std 19.85, range [36.78, 97.38]

Secondary structure (DSSP, 8-state):
-HHHHSTT---------GGGGSSS-----HHHHHHHHHHHHHHHHHHHHHTT-TTS-EEEEEETTHHHHHHHHHHHHHHSPTT-HHHHHHHHEEEEEEES---TTSTTHHHHHHHTT-

Radius of gyration: 16.04 Å; chains: 1; bounding box: 39×25×50 Å